Protein AF-A0ABD5LSM5-F1 (afdb_monomer_lite)

Secondary structure (DSSP, 8-state):
----HHHHHHHHHHHHHHHHHTT-PPP--HHHHHHHHHHHHTSS-HHHHHHHHHHHHHHHHHHHHHHHHHHTT-------------

Sequence (86 aa):
MSTDPETRRANAQRAIDRAAARGMPIDKDPAFVALLEEWIRGDIDIRAMRERYLDIIALQAAERRGLRKSRLGINPSESSDEANEE

Radius of gyration: 24.07 Å; chains: 1; bounding box: 54×45×70 Å

pLDDT: mean 83.93, std 17.59, range [43.97, 97.56]

Foldseek 3Di:
DDDALVRLVVVVVVVQVVCVVVVRHDDPPVLLVVLSVCCSVPVDPPVVSVVVVVVVVVVVVVVVVVVVVVVVPDDPPPPDPDDDDD

Structure (mmCIF, N/CA/C/O backbone):
data_AF-A0ABD5LSM5-F1
#
_entry.id   AF-A0ABD5LSM5-F1
#
loop_
_atom_site.group_PDB
_atom_site.id
_atom_site.type_symbol
_atom_site.label_atom_id
_atom_site.label_alt_id
_atom_site.label_comp_id
_atom_site.label_asym_id
_atom_site.label_entity_id
_atom_site.label_seq_id
_atom_site.pdbx_PDB_ins_code
_atom_site.Cartn_x
_atom_site.Cartn_y
_atom_site.Cartn_z
_atom_site.occupancy
_atom_site.B_iso_or_equiv
_atom_site.auth_seq_id
_atom_site.auth_comp_id
_atom_site.auth_asym_id
_atom_site.auth_atom_id
_atom_site.pdbx_PDB_model_num
ATOM 1 N N . MET A 1 1 ? 13.620 4.449 -10.254 1.00 52.22 1 MET A N 1
ATOM 2 C CA . MET A 1 1 ? 13.627 3.043 -10.719 1.00 52.22 1 MET A CA 1
ATOM 3 C C . MET A 1 1 ? 12.283 2.759 -11.376 1.00 52.22 1 MET A C 1
ATOM 5 O O . MET A 1 1 ? 11.293 2.627 -10.664 1.00 52.22 1 MET A O 1
ATOM 9 N N . SER A 1 2 ? 12.226 2.759 -12.712 1.00 53.72 2 SER A N 1
ATOM 10 C CA . SER A 1 2 ? 11.001 2.418 -13.447 1.00 53.72 2 SER A CA 1
ATOM 11 C C . SER A 1 2 ? 10.964 0.904 -13.631 1.00 53.72 2 SER A C 1
ATOM 13 O O . SER A 1 2 ? 11.648 0.357 -14.490 1.00 53.72 2 SER A O 1
ATOM 15 N N . THR A 1 3 ? 10.278 0.219 -12.722 1.00 69.38 3 THR A N 1
ATOM 16 C CA . THR A 1 3 ? 9.935 -1.195 -12.889 1.00 69.38 3 THR A CA 1
ATOM 17 C C . THR A 1 3 ? 8.626 -1.239 -13.661 1.00 69.38 3 THR A C 1
ATOM 19 O O . THR A 1 3 ? 7.713 -0.485 -13.328 1.00 69.38 3 THR A O 1
ATOM 22 N N . ASP A 1 4 ? 8.549 -2.091 -14.677 1.00 90.62 4 ASP A N 1
ATOM 23 C CA . ASP A 1 4 ? 7.358 -2.258 -15.508 1.00 90.62 4 ASP A CA 1
ATOM 24 C C . ASP A 1 4 ? 6.085 -2.526 -14.655 1.00 90.62 4 ASP A C 1
ATOM 26 O O . ASP A 1 4 ? 6.167 -3.267 -13.661 1.00 90.62 4 ASP A O 1
ATOM 30 N N . PRO A 1 5 ? 4.919 -1.934 -14.990 1.00 93.81 5 PRO A N 1
ATOM 31 C CA . PRO A 1 5 ? 3.684 -2.113 -14.226 1.00 93.81 5 PRO A CA 1
ATOM 32 C C . PRO A 1 5 ? 3.248 -3.572 -14.046 1.00 93.81 5 PRO A C 1
ATOM 34 O O . PRO A 1 5 ? 2.756 -3.931 -12.973 1.00 93.81 5 PRO A O 1
ATOM 37 N N . GLU A 1 6 ? 3.456 -4.445 -15.035 1.00 94.00 6 GLU A N 1
ATOM 38 C CA . GLU A 1 6 ? 3.122 -5.868 -14.908 1.00 94.00 6 GLU A CA 1
ATOM 39 C C . GLU A 1 6 ? 4.035 -6.553 -13.893 1.00 94.00 6 GLU A C 1
ATOM 41 O O . GLU A 1 6 ? 3.574 -7.334 -13.058 1.00 94.00 6 GLU A O 1
ATOM 46 N N . THR A 1 7 ? 5.317 -6.185 -13.885 1.00 94.31 7 THR A N 1
ATOM 47 C CA . THR A 1 7 ? 6.269 -6.665 -12.875 1.00 94.31 7 THR A CA 1
ATOM 48 C C . THR A 1 7 ? 5.855 -6.221 -11.471 1.00 94.31 7 THR A C 1
ATOM 50 O O . THR A 1 7 ? 5.893 -7.016 -10.528 1.00 94.31 7 THR A O 1
ATOM 53 N N . ARG A 1 8 ? 5.416 -4.966 -11.298 1.00 94.75 8 ARG A N 1
ATOM 54 C CA . ARG A 1 8 ? 4.901 -4.488 -10.003 1.00 94.75 8 ARG A CA 1
ATOM 55 C C . ARG A 1 8 ? 3.635 -5.231 -9.581 1.00 94.75 8 ARG A C 1
ATOM 57 O O . ARG A 1 8 ? 3.551 -5.656 -8.429 1.00 94.75 8 ARG A O 1
ATOM 64 N N . ARG A 1 9 ? 2.705 -5.480 -10.506 1.00 95.56 9 ARG A N 1
ATOM 65 C CA 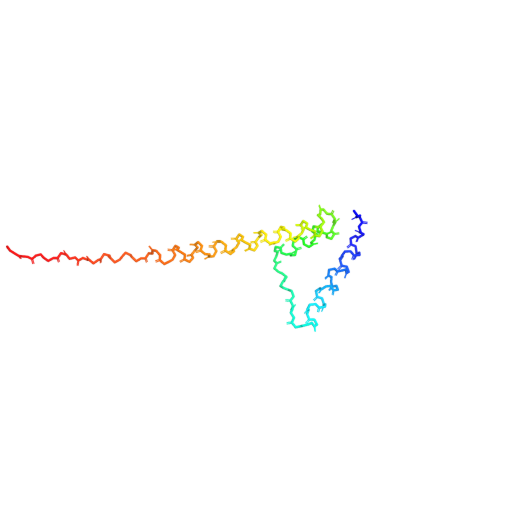. ARG A 1 9 ? 1.488 -6.264 -10.248 1.00 95.56 9 ARG A CA 1
ATOM 66 C C . ARG A 1 9 ? 1.808 -7.699 -9.823 1.00 95.56 9 ARG A C 1
ATOM 68 O O . ARG A 1 9 ? 1.269 -8.173 -8.825 1.00 95.56 9 ARG A O 1
ATOM 75 N N . ALA A 1 10 ? 2.723 -8.372 -10.519 1.00 96.44 10 ALA A N 1
ATOM 76 C CA . ALA A 1 10 ? 3.161 -9.721 -10.163 1.00 96.44 10 ALA A CA 1
ATOM 77 C C . ALA A 1 10 ? 3.811 -9.761 -8.769 1.00 96.44 10 ALA A C 1
ATOM 79 O O . ALA A 1 10 ? 3.539 -10.662 -7.972 1.00 96.44 10 ALA A O 1
ATOM 80 N N . ASN A 1 11 ? 4.625 -8.755 -8.437 1.00 94.12 11 ASN A N 1
ATOM 81 C CA . ASN A 1 11 ? 5.225 -8.624 -7.111 1.00 94.12 11 ASN A CA 1
ATOM 82 C C . ASN A 1 11 ? 4.174 -8.406 -6.013 1.00 94.12 11 ASN A C 1
ATOM 84 O O . ASN A 1 11 ? 4.264 -9.041 -4.960 1.00 94.12 11 ASN A O 1
ATOM 88 N N . ALA A 1 12 ? 3.171 -7.558 -6.263 1.00 94.25 12 ALA A N 1
ATOM 89 C CA . ALA A 1 12 ? 2.059 -7.337 -5.341 1.00 94.25 12 ALA A CA 1
ATOM 90 C C . ALA A 1 12 ? 1.289 -8.632 -5.071 1.00 94.25 12 ALA A C 1
ATOM 92 O O . ALA A 1 12 ? 1.123 -9.028 -3.916 1.00 94.25 12 ALA A O 1
ATOM 93 N N . GLN A 1 13 ? 0.882 -9.327 -6.137 1.00 95.81 13 GLN A N 1
ATOM 94 C CA . GLN A 1 13 ? 0.123 -10.569 -6.029 1.00 95.81 13 GLN A CA 1
ATOM 95 C C . GLN A 1 13 ? 0.914 -11.630 -5.259 1.00 95.81 13 GLN A C 1
ATOM 97 O O . GLN A 1 13 ? 0.410 -12.205 -4.298 1.00 95.81 13 GLN A O 1
ATOM 102 N N . ARG A 1 14 ? 2.205 -11.795 -5.572 1.00 96.50 14 ARG A N 1
ATOM 103 C CA . ARG A 1 14 ? 3.087 -12.727 -4.858 1.00 96.50 14 ARG A CA 1
ATOM 104 C C . ARG A 1 14 ? 3.214 -12.405 -3.368 1.00 96.50 14 ARG A C 1
ATOM 106 O O . ARG A 1 14 ? 3.334 -13.322 -2.553 1.00 96.50 14 ARG A O 1
ATOM 113 N N . ALA A 1 15 ? 3.242 -11.126 -2.998 1.00 94.19 15 ALA A N 1
ATOM 114 C CA . ALA A 1 15 ? 3.293 -10.714 -1.598 1.00 94.19 15 ALA A CA 1
ATOM 115 C C . ALA A 1 15 ? 1.982 -11.039 -0.865 1.00 94.19 15 ALA A C 1
ATOM 117 O O . ALA A 1 15 ? 2.029 -11.582 0.239 1.00 94.19 15 ALA A O 1
ATOM 118 N N . ILE A 1 16 ? 0.838 -10.775 -1.504 1.00 94.88 16 ILE A N 1
ATOM 119 C CA . ILE A 1 16 ? -0.498 -11.094 -0.982 1.00 94.88 16 ILE A CA 1
ATOM 120 C C . ILE A 1 16 ? -0.654 -12.605 -0.789 1.00 94.88 16 ILE A C 1
ATOM 122 O O . ILE A 1 16 ? -1.005 -13.048 0.304 1.00 94.88 16 ILE A O 1
ATOM 126 N N . ASP A 1 17 ? -0.314 -13.399 -1.804 1.00 96.81 17 ASP A N 1
ATOM 127 C CA . ASP A 1 17 ? -0.414 -14.860 -1.750 1.00 96.81 17 ASP A CA 1
ATOM 128 C C . ASP A 1 17 ? 0.486 -15.438 -0.655 1.00 96.81 17 ASP A C 1
ATOM 130 O O . ASP A 1 17 ? 0.084 -16.324 0.098 1.00 96.81 17 ASP A O 1
ATOM 134 N N . ARG A 1 18 ? 1.702 -14.898 -0.503 1.00 97.44 18 ARG A N 1
ATOM 135 C CA . ARG A 1 18 ? 2.623 -15.302 0.566 1.00 97.44 18 ARG A CA 1
ATOM 136 C C . ARG A 1 18 ? 2.067 -14.990 1.954 1.00 97.44 18 ARG A C 1
ATOM 138 O O . ARG A 1 18 ? 2.294 -15.770 2.875 1.00 97.44 18 ARG A O 1
ATOM 145 N N . ALA A 1 19 ? 1.402 -13.853 2.124 1.00 96.00 19 ALA A N 1
ATOM 146 C CA . ALA A 1 19 ? 0.803 -13.471 3.397 1.00 96.00 19 ALA A CA 1
ATOM 147 C C . ALA A 1 19 ? -0.378 -14.397 3.743 1.00 96.00 19 ALA A C 1
ATOM 149 O O . ALA A 1 19 ? -0.425 -14.953 4.842 1.00 96.00 19 ALA A O 1
ATOM 150 N N . ALA A 1 20 ? -1.242 -14.677 2.762 1.00 96.25 20 ALA A N 1
ATOM 151 C CA . ALA A 1 20 ? -2.330 -15.643 2.893 1.00 96.25 20 ALA A CA 1
ATOM 152 C C . ALA A 1 20 ? -1.818 -17.055 3.235 1.00 96.25 20 ALA A C 1
ATOM 154 O O . ALA A 1 20 ? -2.293 -17.665 4.189 1.00 96.25 20 ALA A O 1
ATOM 155 N N . ALA A 1 21 ? -0.781 -17.539 2.542 1.00 97.56 21 ALA A N 1
ATOM 156 C CA . ALA A 1 21 ? -0.162 -18.841 2.807 1.00 97.56 21 ALA A CA 1
ATOM 157 C C . ALA A 1 21 ? 0.465 -18.952 4.211 1.00 97.56 21 ALA A C 1
ATOM 159 O O . ALA A 1 21 ? 0.652 -20.053 4.722 1.00 97.56 21 ALA A O 1
ATOM 160 N N . ARG A 1 22 ? 0.789 -17.820 4.848 1.00 97.19 22 ARG A N 1
ATOM 161 C CA . ARG A 1 22 ? 1.302 -17.748 6.226 1.00 97.19 22 ARG A CA 1
ATOM 162 C C . ARG A 1 22 ? 0.198 -17.583 7.277 1.00 97.19 22 ARG A C 1
ATOM 164 O O . ARG A 1 22 ? 0.517 -17.370 8.442 1.00 97.19 22 ARG A O 1
ATOM 171 N N . GLY A 1 23 ? -1.075 -17.641 6.884 1.00 97.00 23 GLY A N 1
ATOM 172 C CA . GLY A 1 23 ? -2.212 -17.442 7.786 1.00 97.00 23 GLY A CA 1
ATOM 173 C C . GLY A 1 23 ? -2.443 -15.983 8.191 1.00 97.00 23 GLY A C 1
ATOM 174 O O . GLY A 1 23 ? -3.189 -15.726 9.130 1.00 97.00 23 GLY A O 1
ATOM 175 N N . MET A 1 24 ? -1.821 -15.025 7.497 1.00 95.56 24 MET A N 1
ATOM 176 C CA . MET A 1 24 ? -1.994 -13.587 7.724 1.00 95.56 24 MET A CA 1
ATOM 177 C C . MET A 1 24 ? -2.437 -12.911 6.422 1.00 95.56 24 MET A C 1
ATOM 179 O O . MET A 1 24 ? -1.638 -12.210 5.799 1.00 95.56 24 MET A O 1
ATOM 183 N N . PRO A 1 25 ? -3.673 -13.156 5.947 1.00 93.50 25 PRO A N 1
ATOM 184 C CA . PRO A 1 25 ? -4.164 -12.508 4.738 1.00 93.50 25 PRO A CA 1
ATOM 185 C C . PRO A 1 25 ? -4.132 -10.983 4.904 1.00 93.50 25 PRO A C 1
ATOM 187 O O . PRO A 1 25 ? -4.542 -10.451 5.935 1.00 93.50 25 PRO A O 1
ATOM 190 N N . ILE A 1 26 ? -3.621 -10.290 3.886 1.00 90.88 26 ILE A N 1
ATOM 191 C CA . ILE A 1 26 ? -3.619 -8.824 3.845 1.00 90.88 26 ILE A CA 1
ATOM 192 C C . ILE A 1 26 ? -5.049 -8.362 3.573 1.00 90.88 26 ILE A C 1
ATOM 194 O O . ILE A 1 26 ? -5.661 -8.810 2.599 1.00 90.88 26 ILE A O 1
ATOM 198 N N . ASP A 1 27 ? -5.558 -7.467 4.419 1.00 89.06 27 ASP A N 1
ATOM 199 C CA . ASP A 1 27 ? -6.829 -6.794 4.173 1.00 89.06 27 ASP A CA 1
ATOM 200 C C . ASP A 1 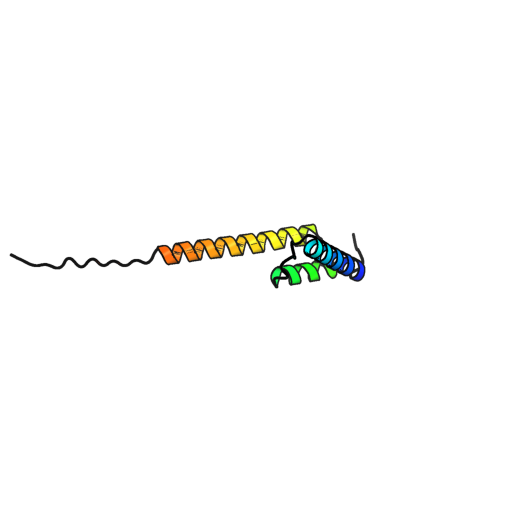27 ? -6.709 -5.918 2.920 1.00 89.06 27 ASP A C 1
ATOM 202 O O . ASP A 1 27 ? -5.762 -5.147 2.766 1.00 89.06 27 ASP A O 1
ATOM 206 N N . LYS A 1 28 ? -7.652 -6.077 1.993 1.00 90.69 28 LYS A N 1
ATOM 207 C CA . LYS A 1 28 ? -7.693 -5.330 0.732 1.00 90.69 28 LYS A CA 1
ATOM 208 C C . LYS A 1 28 ? -8.679 -4.182 0.864 1.00 90.69 28 LYS A C 1
ATOM 210 O O . LYS A 1 28 ? -9.598 -4.049 0.054 1.00 90.69 28 LYS A O 1
ATOM 215 N N . ASP A 1 29 ? -8.508 -3.384 1.911 1.00 93.88 29 ASP A N 1
ATOM 216 C CA . ASP A 1 29 ? -9.347 -2.217 2.114 1.00 93.88 29 ASP A CA 1
ATOM 217 C C . ASP A 1 29 ? -9.200 -1.236 0.929 1.00 93.88 29 ASP A C 1
ATOM 219 O O . ASP A 1 29 ? -8.157 -1.207 0.260 1.00 93.88 2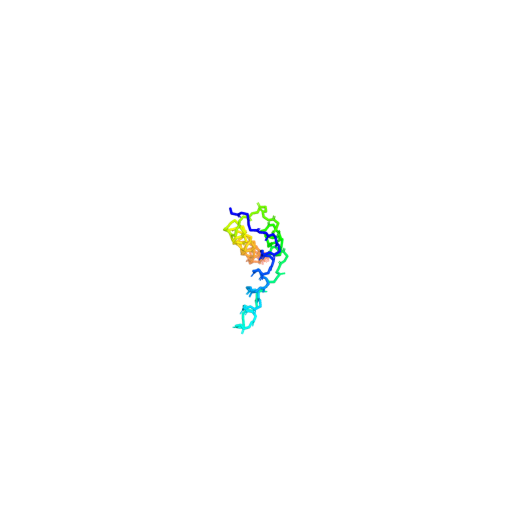9 ASP A O 1
ATOM 223 N N . PRO A 1 30 ? -10.233 -0.429 0.631 1.00 95.06 30 PRO A N 1
ATOM 224 C CA . PRO A 1 30 ? -10.214 0.441 -0.542 1.00 95.06 30 PRO A CA 1
ATOM 225 C C . PRO A 1 30 ? -9.035 1.423 -0.577 1.00 95.06 30 PRO A C 1
ATOM 227 O O . PRO A 1 30 ? -8.554 1.754 -1.660 1.00 95.06 30 PRO A O 1
ATOM 230 N N . ALA A 1 31 ? -8.551 1.879 0.584 1.00 94.44 31 ALA A N 1
ATOM 231 C CA . ALA A 1 31 ? -7.444 2.826 0.655 1.00 94.44 31 ALA A CA 1
ATOM 232 C C . ALA A 1 31 ? -6.108 2.150 0.314 1.00 94.44 31 ALA A C 1
ATOM 234 O O . ALA A 1 31 ? -5.307 2.709 -0.439 1.00 94.44 31 ALA A O 1
ATOM 235 N N . PHE A 1 32 ? -5.894 0.924 0.801 1.00 95.12 32 PHE A N 1
ATOM 236 C CA . PHE A 1 32 ? -4.749 0.105 0.408 1.00 95.12 32 PHE A CA 1
ATOM 237 C C . PHE A 1 32 ? -4.742 -0.176 -1.101 1.00 95.12 32 PHE A C 1
ATOM 239 O O . PHE A 1 32 ? -3.715 0.011 -1.755 1.00 95.12 32 PHE A O 1
ATOM 246 N N . VAL A 1 33 ? -5.882 -0.593 -1.668 1.00 96.38 33 VAL A N 1
ATOM 247 C CA . VAL A 1 33 ? -5.990 -0.928 -3.100 1.00 96.38 33 VAL A CA 1
ATOM 248 C C . VAL A 1 33 ? -5.703 0.289 -3.984 1.00 96.38 33 VAL A C 1
ATOM 250 O O . VAL A 1 33 ? -4.971 0.164 -4.963 1.00 96.38 33 VAL A O 1
ATOM 253 N N . ALA A 1 34 ? -6.201 1.475 -3.623 1.00 97.12 34 ALA A N 1
ATOM 254 C CA . ALA A 1 34 ? -5.938 2.701 -4.377 1.00 97.12 34 ALA A CA 1
ATOM 255 C C . ALA A 1 34 ? -4.436 3.043 -4.433 1.00 97.12 34 ALA A C 1
ATOM 257 O O . ALA A 1 34 ? -3.886 3.277 -5.511 1.00 97.12 34 ALA A O 1
ATOM 258 N N . LEU A 1 35 ? -3.753 2.993 -3.285 1.00 97.06 35 LEU A N 1
ATOM 259 C CA . LEU A 1 35 ? -2.310 3.236 -3.207 1.00 97.06 35 LEU A CA 1
ATOM 260 C C . LEU A 1 35 ? -1.500 2.155 -3.938 1.00 97.06 35 LEU A C 1
ATOM 262 O O . LEU A 1 35 ? -0.463 2.451 -4.535 1.00 97.06 35 LEU A O 1
ATOM 266 N N . LEU A 1 36 ? -1.975 0.907 -3.925 1.00 96.62 36 LEU A N 1
ATOM 267 C CA . LEU A 1 36 ? -1.342 -0.188 -4.654 1.00 96.62 36 LEU A CA 1
ATOM 268 C C . LEU A 1 36 ? -1.382 0.052 -6.168 1.00 96.62 36 LEU A C 1
ATOM 270 O O . LEU A 1 36 ? -0.376 -0.166 -6.840 1.00 96.62 36 LEU A O 1
ATOM 274 N N . GLU A 1 37 ? -2.502 0.542 -6.701 1.00 96.88 37 GLU A N 1
ATOM 275 C CA . GLU A 1 37 ? -2.638 0.871 -8.124 1.00 96.88 37 GLU A CA 1
ATOM 276 C C . GLU A 1 37 ? -1.785 2.081 -8.539 1.00 96.88 37 GLU A C 1
ATOM 278 O O . GLU A 1 37 ? -1.199 2.076 -9.623 1.00 96.88 37 GLU A O 1
ATOM 283 N N . GLU A 1 38 ? -1.648 3.106 -7.689 1.00 97.00 38 GLU A N 1
ATOM 284 C CA . GLU A 1 38 ? -0.694 4.208 -7.917 1.00 97.00 38 GLU A CA 1
ATOM 285 C C . GLU A 1 38 ? 0.749 3.691 -8.003 1.00 97.00 38 GLU A C 1
ATOM 287 O O . GLU A 1 38 ? 1.502 4.066 -8.907 1.00 97.00 38 GLU A O 1
ATOM 292 N N . TRP A 1 39 ? 1.134 2.780 -7.102 1.00 96.62 39 TRP A N 1
ATOM 293 C CA . TRP A 1 39 ? 2.460 2.169 -7.130 1.00 96.62 39 TRP A CA 1
ATOM 294 C C . TRP A 1 39 ? 2.665 1.284 -8.365 1.00 96.62 39 TRP A C 1
ATOM 296 O O . TRP A 1 39 ? 3.714 1.364 -9.005 1.00 96.62 39 TRP A O 1
ATOM 306 N N . ILE A 1 40 ? 1.667 0.475 -8.745 1.00 95.94 40 ILE A N 1
ATOM 307 C CA . ILE A 1 40 ? 1.705 -0.363 -9.954 1.00 95.94 40 ILE A CA 1
ATOM 308 C C . ILE A 1 40 ? 1.924 0.506 -11.196 1.00 95.94 40 ILE A C 1
ATOM 310 O O . ILE A 1 40 ? 2.850 0.233 -11.964 1.00 95.94 40 ILE A O 1
ATOM 314 N N . ARG A 1 41 ? 1.147 1.587 -11.355 1.00 95.31 41 ARG A N 1
ATOM 315 C CA . ARG A 1 41 ? 1.305 2.552 -12.460 1.00 95.31 41 ARG A CA 1
ATOM 316 C C . ARG A 1 41 ? 2.650 3.279 -12.425 1.00 95.31 41 ARG A C 1
ATOM 318 O O . ARG A 1 41 ? 3.169 3.655 -13.471 1.00 95.31 41 ARG A O 1
ATOM 325 N N . GLY A 1 42 ? 3.262 3.384 -11.248 1.00 94.81 42 GLY A N 1
ATOM 326 C CA . GLY A 1 42 ? 4.546 4.048 -11.044 1.00 94.81 42 GLY A CA 1
ATOM 327 C C . GLY A 1 42 ? 4.446 5.521 -10.711 1.00 94.81 42 GLY A C 1
ATOM 328 O O . GLY A 1 42 ? 5.472 6.197 -10.736 1.00 94.81 42 GLY A O 1
ATOM 329 N N . ASP A 1 43 ? 3.246 5.984 -10.372 1.00 95.75 43 ASP A N 1
ATOM 330 C CA . ASP A 1 43 ? 2.984 7.353 -9.932 1.00 95.75 43 ASP A CA 1
ATOM 331 C C . ASP A 1 43 ? 3.640 7.624 -8.572 1.00 95.75 43 ASP A C 1
ATOM 333 O O . ASP A 1 43 ? 4.045 8.747 -8.276 1.00 95.75 43 ASP A O 1
ATOM 337 N N . ILE A 1 44 ? 3.774 6.576 -7.753 1.00 95.62 44 ILE A N 1
ATOM 338 C CA . ILE A 1 44 ? 4.458 6.612 -6.462 1.00 95.62 44 ILE A CA 1
ATOM 339 C C . ILE A 1 44 ? 5.439 5.447 -6.335 1.00 95.62 44 ILE A C 1
ATOM 341 O O . ILE A 1 44 ? 5.266 4.382 -6.933 1.00 95.62 44 ILE A O 1
ATOM 345 N N . ASP A 1 45 ? 6.478 5.628 -5.525 1.00 93.88 45 ASP A N 1
ATOM 346 C CA . ASP A 1 45 ? 7.347 4.527 -5.123 1.00 93.88 45 ASP A CA 1
ATOM 347 C C . ASP A 1 45 ? 6.766 3.748 -3.925 1.00 93.88 45 ASP A C 1
ATOM 349 O O . ASP A 1 45 ? 5.781 4.140 -3.297 1.00 93.88 45 ASP A O 1
ATOM 353 N N . ILE A 1 46 ? 7.377 2.603 -3.608 1.00 91.88 46 ILE A N 1
ATOM 354 C CA . ILE A 1 46 ? 6.896 1.712 -2.541 1.00 91.88 46 ILE A CA 1
ATOM 355 C C . ILE A 1 46 ? 6.993 2.351 -1.147 1.00 91.88 46 ILE A C 1
ATOM 357 O O . ILE A 1 46 ? 6.225 2.005 -0.248 1.00 91.88 46 ILE A O 1
ATOM 361 N N . ARG A 1 47 ? 7.933 3.285 -0.948 1.00 95.12 47 ARG A N 1
ATOM 362 C CA . ARG A 1 47 ? 8.097 4.002 0.316 1.00 95.12 47 ARG A CA 1
ATOM 363 C C . ARG A 1 47 ? 6.957 5.002 0.485 1.00 95.12 47 ARG A C 1
ATOM 365 O O . ARG A 1 47 ? 6.320 4.989 1.534 1.00 95.12 47 ARG A O 1
ATOM 372 N N . ALA A 1 48 ? 6.654 5.773 -0.556 1.00 96.56 48 ALA A N 1
ATOM 373 C CA . ALA A 1 48 ? 5.516 6.683 -0.587 1.00 96.56 48 ALA A CA 1
ATOM 374 C C . ALA A 1 48 ? 4.186 5.937 -0.393 1.00 96.56 48 ALA A C 1
ATOM 376 O O . ALA A 1 48 ? 3.348 6.385 0.387 1.00 96.56 48 ALA A O 1
ATOM 377 N N . MET A 1 49 ? 4.014 4.764 -1.018 1.00 95.50 49 MET A N 1
ATOM 378 C CA . MET A 1 49 ? 2.847 3.903 -0.790 1.00 95.50 49 MET A CA 1
ATOM 379 C C . MET A 1 49 ? 2.705 3.526 0.695 1.00 95.50 49 MET A C 1
ATOM 381 O O . MET A 1 49 ? 1.631 3.676 1.277 1.00 95.50 49 MET A O 1
ATOM 385 N N . ARG A 1 50 ? 3.798 3.069 1.327 1.00 94.88 50 ARG A N 1
ATOM 386 C CA . ARG A 1 50 ? 3.808 2.675 2.744 1.00 94.88 50 ARG A CA 1
ATOM 387 C C . ARG A 1 50 ? 3.509 3.848 3.675 1.00 94.88 50 ARG A C 1
ATOM 389 O O . ARG A 1 50 ? 2.730 3.683 4.606 1.00 94.88 50 ARG A O 1
ATOM 396 N N . GLU A 1 51 ? 4.158 4.989 3.463 1.00 97.44 51 GLU A N 1
ATOM 397 C CA . GLU A 1 51 ? 3.991 6.184 4.299 1.00 97.44 51 GLU A CA 1
ATOM 398 C C . GLU A 1 51 ? 2.544 6.681 4.245 1.00 97.44 51 GLU A C 1
ATOM 400 O O . GLU A 1 51 ? 1.892 6.757 5.285 1.00 97.44 51 GLU A O 1
ATOM 405 N N . ARG A 1 52 ? 1.988 6.856 3.039 1.00 97.31 52 ARG A N 1
ATOM 406 C CA . ARG A 1 52 ? 0.593 7.291 2.866 1.00 97.31 52 ARG A CA 1
ATOM 407 C C . ARG A 1 52 ? -0.409 6.332 3.500 1.00 97.31 52 ARG A C 1
ATOM 409 O O . ARG A 1 52 ? -1.378 6.776 4.106 1.00 97.31 52 ARG A O 1
ATOM 416 N N . TYR A 1 53 ? -0.191 5.021 3.393 1.00 95.94 53 TYR A N 1
ATOM 417 C CA . TYR A 1 53 ? -1.107 4.059 4.006 1.00 95.94 53 TYR A CA 1
ATOM 418 C C . TYR A 1 53 ? -1.071 4.116 5.541 1.00 95.94 53 TYR A C 1
ATOM 420 O O . TYR A 1 53 ? -2.115 4.046 6.190 1.00 95.94 53 TYR A O 1
ATOM 428 N N . LEU A 1 54 ? 0.112 4.302 6.135 1.00 95.12 54 LEU A N 1
ATOM 429 C CA . LEU A 1 54 ? 0.236 4.478 7.584 1.00 95.12 54 LEU A CA 1
ATOM 430 C C . LEU A 1 54 ? -0.449 5.758 8.069 1.00 95.12 54 LEU A C 1
ATOM 432 O O . LEU A 1 54 ? -1.100 5.721 9.113 1.00 95.12 54 LEU A O 1
ATOM 436 N N . ASP A 1 55 ? -0.359 6.845 7.304 1.00 96.44 55 ASP A N 1
ATOM 437 C CA . ASP A 1 55 ? -1.048 8.098 7.620 1.00 96.44 55 ASP A CA 1
ATOM 438 C C . ASP A 1 55 ? -2.574 7.917 7.614 1.00 96.44 55 ASP A C 1
ATOM 440 O O . ASP A 1 55 ? -3.259 8.389 8.523 1.00 96.44 55 ASP A O 1
ATOM 444 N N . ILE A 1 56 ? -3.113 7.161 6.650 1.00 94.56 56 ILE A N 1
ATOM 445 C CA . ILE A 1 56 ? -4.547 6.834 6.584 1.00 94.56 56 ILE A CA 1
ATOM 446 C C . ILE A 1 56 ? -4.982 6.030 7.814 1.00 94.56 56 ILE A C 1
ATOM 448 O O . ILE A 1 56 ? -5.985 6.365 8.449 1.00 94.56 56 ILE A O 1
ATOM 452 N N . ILE A 1 57 ? -4.222 5.000 8.198 1.00 93.75 57 ILE A N 1
ATOM 453 C CA . ILE A 1 57 ? -4.519 4.204 9.400 1.00 93.75 57 ILE A CA 1
ATOM 454 C C . ILE A 1 57 ? -4.458 5.081 10.657 1.00 93.75 57 ILE A C 1
ATOM 456 O O . ILE A 1 57 ? -5.319 4.971 11.536 1.00 93.75 57 ILE A O 1
ATOM 460 N N . ALA A 1 58 ? -3.457 5.957 10.758 1.00 93.94 58 ALA A N 1
ATOM 461 C CA . ALA A 1 58 ? -3.303 6.864 11.889 1.00 93.94 58 ALA A CA 1
ATOM 462 C C . ALA A 1 58 ? -4.490 7.833 12.000 1.00 93.94 58 ALA A C 1
ATOM 464 O O . ALA A 1 58 ? -5.031 8.012 13.097 1.00 93.94 58 ALA A O 1
ATOM 465 N N . LEU A 1 59 ? -4.942 8.390 10.873 1.00 93.38 59 LEU A N 1
ATOM 466 C CA . LEU A 1 59 ? -6.107 9.269 10.808 1.00 93.38 59 LEU A CA 1
ATOM 467 C C . LEU A 1 59 ? -7.383 8.542 11.256 1.00 93.38 59 LEU A C 1
ATOM 469 O O . LEU A 1 59 ? -8.063 8.999 12.175 1.00 93.38 59 LEU A O 1
ATOM 473 N N . GLN A 1 60 ? -7.655 7.357 10.707 1.00 90.75 60 GLN A N 1
ATOM 474 C CA . GLN A 1 60 ? -8.817 6.548 11.096 1.00 90.75 60 GLN A CA 1
ATOM 475 C C . GLN A 1 60 ? -8.789 6.166 12.585 1.00 90.75 60 GLN A C 1
ATOM 477 O O . GLN A 1 60 ? -9.822 6.144 13.264 1.00 90.75 60 GLN A O 1
ATOM 482 N N . ALA A 1 61 ? -7.608 5.861 13.128 1.00 91.06 61 ALA A N 1
ATOM 483 C CA . ALA A 1 61 ? -7.450 5.568 14.547 1.00 91.06 61 ALA A CA 1
ATOM 484 C C . ALA A 1 61 ? -7.738 6.801 15.422 1.00 91.06 61 ALA A C 1
ATOM 486 O O . ALA A 1 61 ? -8.372 6.665 16.475 1.00 91.06 61 ALA A O 1
ATOM 487 N N . ALA A 1 62 ? -7.307 7.991 14.995 1.00 91.12 62 ALA A N 1
ATOM 488 C CA . ALA A 1 62 ? -7.583 9.248 15.683 1.00 91.12 62 ALA A CA 1
ATOM 489 C C . ALA A 1 62 ? -9.084 9.585 15.672 1.00 91.12 62 ALA A C 1
ATOM 491 O O . ALA A 1 62 ? -9.648 9.872 16.730 1.00 91.12 62 ALA A O 1
ATOM 492 N N . GLU A 1 63 ? -9.755 9.449 14.526 1.00 89.00 63 GLU A N 1
ATOM 493 C CA . GLU A 1 63 ? -11.202 9.669 14.386 1.00 89.00 63 GLU A CA 1
ATOM 494 C C . GLU A 1 63 ? -12.015 8.744 15.298 1.00 89.00 63 GLU A C 1
ATOM 496 O O . GLU A 1 63 ? -12.894 9.192 16.038 1.00 89.00 63 GLU A O 1
ATOM 501 N N . ARG A 1 64 ? -11.675 7.448 15.334 1.00 86.56 64 ARG A N 1
ATOM 502 C CA . ARG A 1 64 ? -12.335 6.480 16.226 1.00 86.56 64 ARG A CA 1
ATOM 503 C C . ARG A 1 64 ? -12.156 6.835 17.702 1.00 86.56 64 ARG A C 1
ATOM 505 O O . ARG A 1 64 ? -13.083 6.650 18.493 1.00 86.56 64 ARG A O 1
ATOM 512 N N . ARG A 1 65 ? -10.979 7.334 18.097 1.00 80.44 65 ARG A N 1
ATOM 513 C CA . ARG A 1 65 ? -10.730 7.806 19.471 1.00 80.44 65 ARG A CA 1
ATOM 514 C C . ARG A 1 65 ? -11.538 9.065 19.784 1.00 80.44 65 ARG A C 1
ATOM 516 O O . ARG A 1 65 ? -12.120 9.134 20.864 1.00 80.44 65 ARG A O 1
ATOM 523 N N . GLY A 1 66 ? -11.620 10.010 18.848 1.00 77.31 66 GLY A N 1
ATOM 524 C CA . GLY A 1 66 ? -12.440 11.217 18.973 1.00 77.31 66 GLY A CA 1
ATOM 525 C C . GLY A 1 66 ? -13.924 10.895 19.157 1.00 77.31 66 GLY A C 1
ATOM 526 O O . GLY A 1 66 ? -14.541 11.376 20.104 1.00 77.31 66 GLY A O 1
ATOM 527 N N . LEU A 1 67 ? -14.466 9.988 18.336 1.00 71.25 67 LEU A N 1
ATOM 528 C CA . LEU A 1 67 ? -15.858 9.536 18.431 1.00 71.25 67 LEU A CA 1
ATOM 529 C C . LEU A 1 67 ? -16.160 8.812 19.752 1.00 71.25 67 LEU A C 1
ATOM 531 O O . LEU A 1 67 ? -17.229 8.978 20.334 1.00 71.25 67 LEU A O 1
ATOM 535 N N . ARG A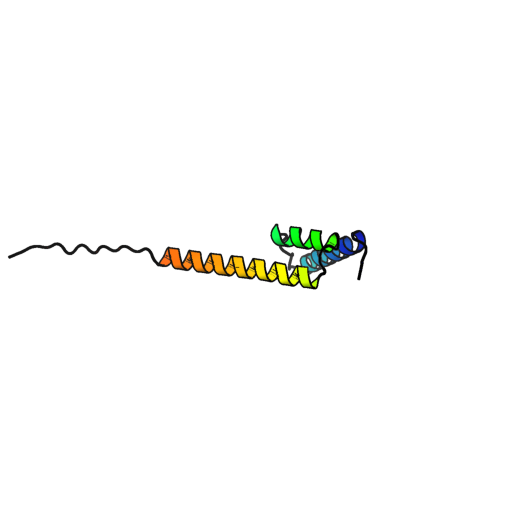 1 68 ? -15.226 7.999 20.258 1.00 66.25 68 ARG A N 1
ATOM 536 C CA . ARG A 1 68 ? -15.381 7.378 21.585 1.00 66.25 68 ARG A CA 1
ATOM 537 C C . ARG A 1 68 ? -15.411 8.424 22.697 1.00 66.25 68 ARG A C 1
ATOM 539 O O . ARG A 1 68 ? -16.195 8.284 23.631 1.00 66.25 68 ARG A O 1
ATOM 546 N N . LYS A 1 69 ? -14.592 9.472 22.586 1.00 62.44 69 LYS A N 1
ATOM 547 C CA . LYS A 1 69 ? -14.521 10.552 23.576 1.00 62.44 69 LYS A CA 1
ATOM 548 C C . LYS A 1 69 ? -15.781 11.426 23.565 1.00 62.44 69 LYS A C 1
ATOM 550 O O . LYS A 1 69 ? -16.235 11.809 24.634 1.00 62.44 69 LYS A O 1
ATOM 555 N N . SER A 1 70 ? -16.384 11.669 22.397 1.00 60.53 70 SER A N 1
ATOM 556 C CA . SER A 1 70 ? -17.660 12.395 22.299 1.00 60.53 70 SER A CA 1
ATOM 557 C C . SER A 1 70 ? -18.852 11.581 22.811 1.00 60.53 70 SER A C 1
ATOM 559 O O . SER A 1 70 ? -19.719 12.135 23.476 1.00 60.53 70 SER A O 1
ATOM 561 N N . ARG A 1 71 ? -18.877 10.259 22.590 1.00 60.44 71 ARG A N 1
ATOM 562 C CA . ARG A 1 71 ? -19.942 9.377 23.109 1.00 60.44 71 ARG A CA 1
ATOM 563 C C . ARG A 1 71 ? -19.924 9.200 24.629 1.00 60.44 71 ARG A C 1
ATOM 565 O O . ARG A 1 71 ? -20.979 9.010 25.214 1.00 60.44 71 ARG A O 1
ATOM 572 N N . LEU A 1 72 ? -18.753 9.258 25.265 1.00 59.56 72 LEU A N 1
ATOM 573 C CA . LEU A 1 72 ? -18.618 9.173 26.729 1.00 59.56 72 LEU A CA 1
ATOM 574 C C . LEU A 1 72 ? -18.834 10.523 27.442 1.00 59.56 72 LEU A C 1
ATOM 576 O O . LEU A 1 72 ? -18.843 10.560 28.667 1.00 59.56 72 LEU A O 1
ATOM 580 N N . GLY A 1 73 ? -18.991 11.623 26.694 1.00 55.44 73 GLY A N 1
ATOM 581 C CA . GLY A 1 73 ? -19.147 12.981 27.227 1.00 55.44 73 GLY A CA 1
ATOM 582 C C . GLY A 1 73 ? -20.588 13.494 27.316 1.00 55.44 73 GLY A C 1
ATOM 583 O O . GLY A 1 73 ? -20.771 14.665 27.630 1.00 55.44 73 GLY A O 1
ATOM 584 N N . ILE A 1 74 ? -21.603 12.669 27.033 1.00 55.22 74 ILE A N 1
ATOM 585 C CA . ILE A 1 74 ? -23.017 13.071 27.097 1.00 55.22 74 ILE A CA 1
ATOM 586 C C . ILE A 1 74 ? -23.739 12.190 28.121 1.00 55.22 74 ILE A C 1
ATOM 588 O O . ILE A 1 74 ? -24.354 11.191 27.771 1.00 55.22 74 ILE A O 1
ATOM 592 N N . ASN A 1 75 ? -23.652 12.579 29.391 1.00 54.41 75 ASN A N 1
ATOM 593 C CA . ASN A 1 75 ? -24.715 12.342 30.365 1.00 54.41 75 ASN A CA 1
ATOM 594 C C . ASN A 1 75 ? -25.162 13.722 30.868 1.00 54.41 75 ASN A C 1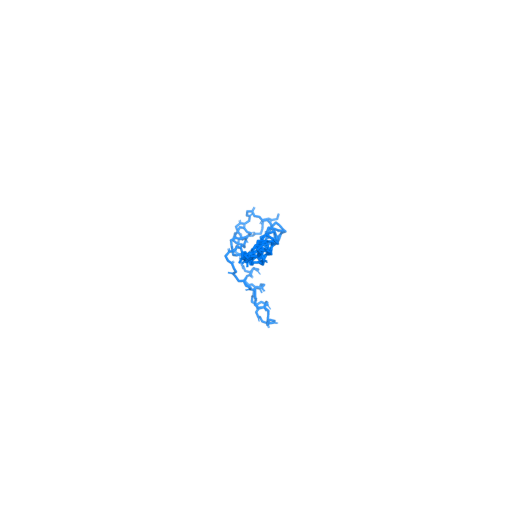
ATOM 596 O O . ASN A 1 75 ? -24.490 14.284 31.735 1.00 54.41 75 ASN A O 1
ATOM 600 N N . PRO A 1 76 ? -26.257 14.300 30.348 1.00 57.31 76 PRO A N 1
ATOM 601 C CA . PRO A 1 76 ? -26.989 15.329 31.060 1.00 57.31 76 PRO A CA 1
ATOM 602 C C . PRO A 1 76 ? -27.820 14.611 32.126 1.00 57.31 76 PRO A C 1
ATOM 604 O O . PRO A 1 76 ? -29.002 14.346 31.943 1.00 57.31 76 PRO A O 1
ATOM 607 N N . SER A 1 77 ? -27.191 14.230 33.238 1.00 48.25 77 SER A N 1
ATOM 608 C CA . SER A 1 77 ? -27.954 14.050 34.471 1.00 48.25 77 SER A CA 1
ATOM 609 C C . SER A 1 77 ? -28.168 15.442 35.045 1.00 48.25 77 SER A C 1
ATOM 611 O O . SER A 1 77 ? -27.448 15.885 35.936 1.00 48.25 77 SER A O 1
ATOM 613 N N . GLU A 1 78 ? -29.154 16.139 34.479 1.00 54.16 78 GLU A N 1
ATOM 614 C CA . GLU A 1 78 ? -30.046 16.967 35.281 1.00 54.16 78 GLU A CA 1
ATOM 615 C C . GLU A 1 78 ? -30.561 16.067 36.412 1.00 54.16 78 GLU A C 1
ATOM 617 O O . GLU A 1 78 ? -31.484 15.278 36.231 1.00 54.16 78 GLU A O 1
ATOM 622 N N . SER A 1 79 ? -29.891 16.105 37.563 1.00 44.25 79 SER A N 1
ATOM 623 C CA . SER A 1 79 ? -30.551 15.768 38.817 1.00 44.25 79 SER A CA 1
ATOM 624 C C . SER A 1 79 ? -31.260 17.039 39.229 1.00 44.25 79 SER A C 1
ATOM 626 O O . SER A 1 79 ? -30.653 17.965 39.766 1.00 44.25 79 SER A O 1
ATOM 628 N N . SER A 1 80 ? -32.527 17.108 38.843 1.00 54.91 80 SER A N 1
ATOM 629 C CA . SER A 1 80 ? -33.501 18.004 39.431 1.00 54.91 80 SER A CA 1
ATOM 630 C C . SER A 1 80 ? -33.486 17.798 40.944 1.00 54.91 80 SER A C 1
ATOM 632 O O . SER A 1 80 ? -33.854 16.730 41.417 1.00 54.91 80 SER A O 1
ATOM 634 N N . ASP A 1 81 ? -33.079 18.820 41.683 1.00 53.41 81 ASP A N 1
ATOM 635 C CA . ASP A 1 81 ? -33.499 19.009 43.068 1.00 53.41 81 ASP A CA 1
ATOM 636 C C . ASP A 1 81 ? -34.226 20.358 43.126 1.00 53.41 81 ASP A C 1
ATOM 638 O O . ASP A 1 81 ? -33.718 21.367 43.610 1.00 53.41 81 ASP A O 1
ATOM 642 N N . GLU A 1 82 ? -35.428 20.374 42.543 1.00 56.44 82 GLU A N 1
ATOM 643 C CA . GLU A 1 82 ? -36.524 21.164 43.097 1.00 56.44 82 GLU A CA 1
ATOM 644 C C . GLU A 1 82 ? -37.220 20.306 44.163 1.00 56.44 82 GLU A C 1
ATOM 646 O O . GLU A 1 82 ? -37.895 19.329 43.846 1.00 56.44 82 GLU A O 1
ATOM 651 N N . ALA A 1 83 ? -37.052 20.697 45.424 1.00 52.91 83 ALA A N 1
ATOM 652 C CA . ALA A 1 83 ? -37.980 20.481 46.536 1.00 52.91 83 ALA A CA 1
ATOM 653 C C . ALA A 1 83 ? -37.649 21.592 47.558 1.00 52.91 83 ALA A C 1
ATOM 655 O O . ALA A 1 83 ? -36.545 21.610 48.095 1.00 52.91 83 ALA A O 1
ATOM 656 N N . ASN A 1 84 ? -38.394 22.705 47.625 1.00 52.03 84 ASN A N 1
ATOM 657 C CA . ASN A 1 84 ? -39.675 22.876 48.342 1.00 52.03 84 ASN A CA 1
ATOM 658 C C . ASN A 1 84 ? -39.540 22.407 49.804 1.00 52.03 84 ASN A C 1
ATOM 660 O O . ASN A 1 84 ? -39.325 21.223 50.031 1.00 52.03 84 ASN A O 1
ATOM 664 N N . GLU A 1 85 ? -39.370 23.289 50.791 1.00 47.03 85 GLU A N 1
ATOM 665 C CA . GLU A 1 85 ? -40.358 23.946 51.692 1.00 47.03 85 GLU A CA 1
ATOM 666 C C . GLU A 1 85 ? -39.505 24.294 52.948 1.00 47.03 85 GLU A C 1
ATOM 668 O O . GLU A 1 85 ? -38.560 23.557 53.230 1.00 47.03 85 GLU A O 1
ATOM 673 N N . GLU A 1 86 ? -39.643 25.337 53.766 1.00 43.97 86 GLU A N 1
ATOM 674 C CA . GLU A 1 86 ? -40.638 26.364 54.099 1.00 43.97 86 GLU A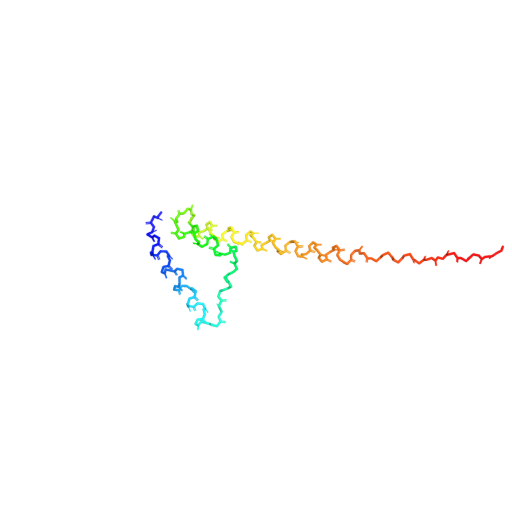 CA 1
ATOM 675 C C . GLU A 1 86 ? -39.872 27.505 54.815 1.00 43.97 86 GLU A C 1
ATOM 677 O O . GLU A 1 86 ? -38.863 27.193 55.499 1.00 43.97 86 GLU A O 1
#

Organism: Agrobacterium radiobacter (NCBI:txid362)

InterPro domains:
  IPR043038 Antitoxin VbhA domain superfamily [G3DSA:1.10.8.1050] (2-58)